Protein AF-A0A2V6GPY4-F1 (afdb_monomer)

Foldseek 3Di:
DPPQPQAPDSQLLVLLCVVPNNVLSQVLCVHPPDHHDDPVSSLVSNPDPVSSVRSVVVVVVVVVVVVVVVD

Radius of gyration: 12.49 Å; Cα contacts (8 Å, |Δi|>4): 50; chains: 1; bounding box: 25×25×36 Å

Sequence (71 aa):
MEHWTHQSDPIPFALAEYNAGASRAQRWSGGNGVAEIPESQFLQKIDFPATRRYVESIIDRYEFYRRRGRM

Structure (mmCIF, N/CA/C/O backbone):
data_AF-A0A2V6GPY4-F1
#
_entry.id   AF-A0A2V6GPY4-F1
#
loop_
_atom_site.group_PDB
_atom_site.id
_atom_site.type_symbol
_atom_site.label_atom_id
_atom_site.label_alt_id
_atom_site.label_comp_id
_atom_site.label_asym_id
_atom_site.label_entity_id
_atom_site.label_seq_id
_atom_site.pdbx_PDB_ins_code
_atom_site.Cartn_x
_atom_site.Cartn_y
_atom_site.Cartn_z
_atom_site.occupancy
_atom_site.B_iso_or_equiv
_atom_site.auth_seq_id
_atom_site.auth_comp_id
_atom_site.auth_asym_id
_atom_site.auth_atom_id
_atom_site.pdbx_PDB_model_num
ATOM 1 N N . MET A 1 1 ? 5.437 11.065 4.901 1.00 52.66 1 MET A N 1
ATOM 2 C CA . MET A 1 1 ? 4.223 10.568 4.215 1.00 52.66 1 MET A CA 1
ATOM 3 C C . MET A 1 1 ? 3.659 11.687 3.340 1.00 52.66 1 MET A C 1
ATOM 5 O O . MET A 1 1 ? 2.557 12.149 3.587 1.00 52.66 1 MET A O 1
ATOM 9 N N . GLU A 1 2 ? 4.414 12.173 2.352 1.00 65.94 2 GLU A N 1
ATOM 10 C CA . GLU A 1 2 ? 3.955 13.283 1.488 1.00 65.94 2 GLU A CA 1
ATOM 11 C C . GLU A 1 2 ? 3.552 12.817 0.079 1.00 65.94 2 GLU A C 1
ATOM 13 O O . GLU A 1 2 ? 2.912 13.558 -0.651 1.00 65.94 2 GLU A O 1
ATOM 18 N N . HIS A 1 3 ? 3.869 11.573 -0.306 1.00 75.94 3 HIS A N 1
ATOM 19 C CA . HIS A 1 3 ? 3.720 11.105 -1.691 1.00 75.94 3 HIS A CA 1
ATOM 20 C C . HIS A 1 3 ? 2.265 10.862 -2.131 1.00 75.94 3 HIS A C 1
ATOM 22 O O . HIS A 1 3 ? 1.948 11.018 -3.307 1.00 75.94 3 HIS A O 1
ATOM 28 N N . TRP A 1 4 ? 1.371 10.505 -1.204 1.00 89.38 4 TRP A N 1
ATOM 29 C CA . TRP A 1 4 ? 0.003 10.065 -1.526 1.00 89.38 4 TRP A CA 1
ATOM 30 C C . TRP A 1 4 ? -1.087 11.016 -1.044 1.00 89.38 4 TRP A C 1
ATOM 32 O O . TRP A 1 4 ? -2.258 10.709 -1.195 1.00 89.38 4 TRP A O 1
ATOM 42 N N . THR A 1 5 ? -0.733 12.179 -0.495 1.00 87.31 5 THR A N 1
ATOM 43 C CA . THR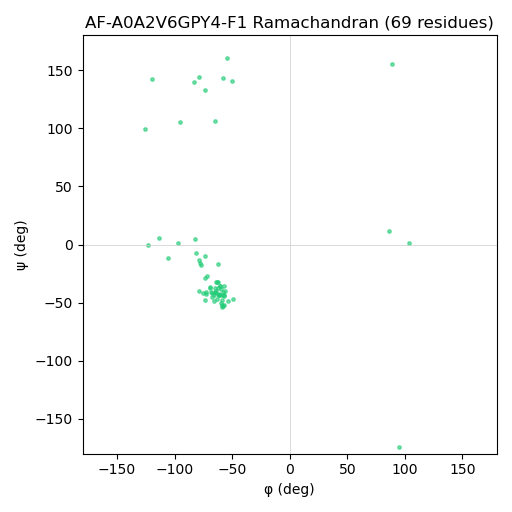 A 1 5 ? -1.687 13.136 0.105 1.00 87.31 5 THR A CA 1
ATOM 44 C C . THR A 1 5 ? -2.709 13.705 -0.880 1.00 87.31 5 THR A C 1
ATOM 46 O O . THR A 1 5 ? -3.724 14.245 -0.456 1.00 87.31 5 THR A O 1
ATOM 49 N N . HIS A 1 6 ? -2.448 13.581 -2.181 1.00 86.12 6 HIS A N 1
ATOM 50 C CA . HIS A 1 6 ? -3.370 13.953 -3.251 1.00 86.12 6 HIS A CA 1
ATOM 51 C C . HIS A 1 6 ? -4.474 12.912 -3.498 1.00 86.12 6 HIS A C 1
ATOM 53 O O . HIS A 1 6 ? -5.414 13.207 -4.226 1.00 86.12 6 HIS A O 1
ATOM 59 N N . GLN A 1 7 ? -4.348 11.697 -2.956 1.00 89.19 7 GLN A N 1
ATOM 60 C CA . GLN A 1 7 ? -5.382 10.668 -3.035 1.00 89.19 7 GLN A CA 1
ATOM 61 C C . GLN A 1 7 ? -6.416 10.896 -1.933 1.00 89.19 7 GLN A C 1
ATOM 63 O O . GLN A 1 7 ? -6.049 11.169 -0.788 1.00 89.19 7 GLN A O 1
ATOM 68 N N . SER A 1 8 ? -7.698 10.706 -2.253 1.00 86.88 8 SER A N 1
ATOM 69 C CA . SER A 1 8 ? -8.787 10.769 -1.271 1.00 86.88 8 SER A CA 1
ATOM 70 C C . SER A 1 8 ? -8.600 9.788 -0.107 1.00 86.88 8 SER A C 1
ATOM 72 O O . SER A 1 8 ? -8.946 10.103 1.029 1.00 86.88 8 SER A O 1
ATOM 74 N N . ASP A 1 9 ? -8.036 8.608 -0.389 1.00 91.56 9 ASP A N 1
ATOM 75 C CA . ASP A 1 9 ? -7.569 7.659 0.621 1.00 91.56 9 ASP A CA 1
ATOM 76 C C . ASP A 1 9 ? -6.095 7.295 0.364 1.00 91.56 9 ASP A C 1
ATOM 78 O O . ASP A 1 9 ? -5.797 6.474 -0.507 1.00 91.56 9 ASP A O 1
ATOM 82 N N . PRO A 1 10 ? -5.144 7.907 1.091 1.00 93.56 10 PRO A N 1
ATOM 83 C CA . PRO A 1 10 ? -3.718 7.678 0.882 1.00 93.56 10 PRO A CA 1
ATOM 84 C C . PRO A 1 10 ? -3.207 6.357 1.479 1.00 93.56 10 PRO A C 1
ATOM 86 O O . PRO A 1 10 ? -2.094 5.932 1.151 1.00 93.56 10 PRO A O 1
ATOM 89 N N . ILE A 1 11 ? -3.960 5.711 2.379 1.00 94.94 11 ILE A N 1
ATOM 90 C CA . ILE A 1 11 ? -3.462 4.574 3.169 1.00 94.94 11 ILE A CA 1
ATOM 91 C C . ILE A 1 11 ? -3.141 3.346 2.300 1.00 94.94 11 ILE A C 1
ATOM 93 O O . ILE A 1 11 ? -2.029 2.821 2.435 1.00 94.94 11 ILE A O 1
ATOM 97 N N . PRO A 1 12 ? -4.021 2.891 1.384 1.00 96.69 12 PRO A N 1
ATOM 98 C CA . PRO A 1 12 ? -3.747 1.725 0.542 1.00 96.69 12 PRO A CA 1
ATOM 99 C C . PRO A 1 12 ? -2.456 1.873 -0.274 1.00 96.69 12 PRO A C 1
ATOM 101 O O . PRO A 1 12 ? -1.663 0.935 -0.383 1.00 96.69 12 PRO A O 1
ATOM 104 N N . PHE A 1 13 ? -2.208 3.076 -0.797 1.00 96.31 13 PHE A N 1
ATOM 105 C CA . PHE A 1 13 ? -1.026 3.398 -1.594 1.00 96.31 13 PHE A CA 1
ATOM 106 C C . PHE A 1 13 ? 0.251 3.363 -0.754 1.00 96.31 13 PHE A C 1
ATOM 108 O O . PHE A 1 13 ? 1.240 2.751 -1.158 1.00 96.31 13 PHE A O 1
ATOM 115 N N . ALA A 1 14 ? 0.216 3.950 0.446 1.00 96.31 14 ALA A N 1
ATOM 116 C CA . ALA A 1 14 ? 1.347 3.937 1.368 1.00 96.31 14 ALA A CA 1
ATOM 117 C C . ALA A 1 14 ? 1.697 2.513 1.841 1.00 96.31 14 ALA A C 1
ATOM 119 O O . ALA A 1 14 ? 2.874 2.162 1.921 1.00 96.31 14 ALA A O 1
ATOM 120 N N . LEU A 1 15 ? 0.693 1.671 2.110 1.00 97.94 15 LEU A N 1
ATOM 121 C CA . LEU A 1 15 ? 0.905 0.265 2.474 1.00 97.94 15 LEU A CA 1
ATOM 122 C C . LEU A 1 15 ? 1.518 -0.538 1.319 1.00 97.94 15 LEU A C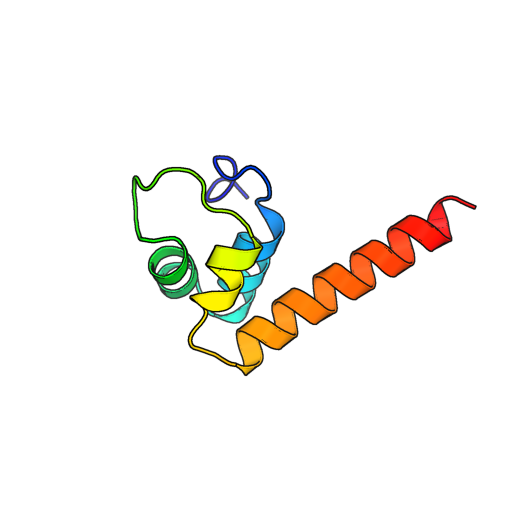 1
ATOM 124 O O . LEU A 1 15 ? 2.424 -1.346 1.540 1.00 97.94 15 LEU A O 1
ATOM 128 N N . ALA A 1 16 ? 1.062 -0.302 0.087 1.00 98.00 16 ALA A N 1
ATOM 129 C CA . ALA A 1 16 ? 1.638 -0.923 -1.100 1.00 98.00 16 ALA A CA 1
ATOM 130 C C . ALA A 1 16 ? 3.090 -0.469 -1.341 1.00 98.00 16 ALA A C 1
ATOM 132 O O . ALA A 1 16 ? 3.941 -1.306 -1.637 1.00 98.00 16 ALA A O 1
ATOM 133 N N . GLU A 1 17 ? 3.395 0.823 -1.168 1.00 96.94 17 GLU A N 1
ATOM 134 C CA . GLU A 1 17 ? 4.762 1.360 -1.248 1.00 96.94 17 GLU A CA 1
ATOM 135 C C . GLU A 1 17 ? 5.669 0.744 -0.183 1.00 96.94 17 GLU A C 1
ATOM 137 O O . GLU A 1 17 ? 6.785 0.335 -0.493 1.00 96.94 17 GLU A O 1
ATOM 142 N N . TYR A 1 18 ? 5.186 0.620 1.052 1.00 97.69 18 TYR A N 1
ATOM 143 C CA . TYR A 1 18 ? 5.945 -0.008 2.127 1.00 97.69 18 TYR A CA 1
ATOM 144 C C . TYR A 1 18 ? 6.272 -1.478 1.820 1.00 97.69 18 TYR A C 1
ATOM 146 O O . TYR A 1 18 ? 7.392 -1.928 2.050 1.00 97.69 1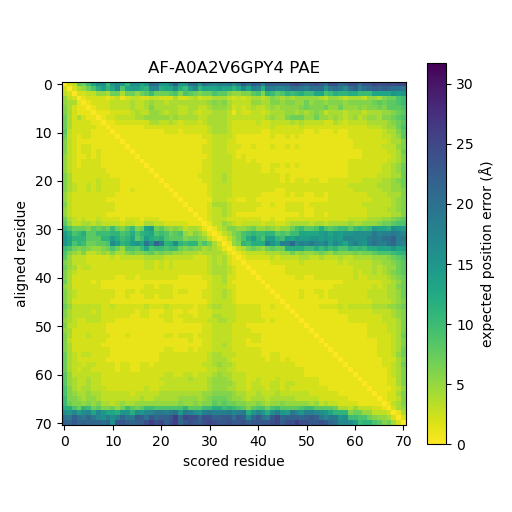8 TYR A O 1
ATOM 154 N N . ASN A 1 19 ? 5.310 -2.231 1.279 1.00 98.50 19 ASN A N 1
ATOM 155 C CA . ASN A 1 19 ? 5.478 -3.658 1.006 1.00 98.50 19 ASN A CA 1
ATOM 156 C C . ASN A 1 19 ? 6.272 -3.962 -0.277 1.00 98.50 19 ASN A C 1
ATOM 158 O O . ASN A 1 19 ? 7.047 -4.915 -0.299 1.00 98.50 19 ASN A O 1
ATOM 162 N N . ALA A 1 20 ? 6.051 -3.195 -1.348 1.00 97.75 20 ALA A N 1
ATOM 163 C CA . ALA A 1 20 ? 6.543 -3.501 -2.695 1.00 97.75 20 ALA A CA 1
ATOM 164 C C . ALA A 1 20 ? 7.423 -2.400 -3.318 1.00 97.75 20 ALA A C 1
ATOM 166 O O . ALA A 1 20 ? 7.914 -2.564 -4.438 1.00 97.75 20 ALA A O 1
ATOM 167 N N . GLY A 1 21 ? 7.644 -1.295 -2.605 1.00 96.75 21 GLY A N 1
ATOM 168 C CA . GLY A 1 21 ? 8.466 -0.164 -3.028 1.00 96.75 21 GLY A CA 1
ATOM 169 C C . GLY A 1 21 ? 7.705 0.914 -3.808 1.00 96.75 21 GLY A C 1
ATOM 170 O O . GLY A 1 21 ? 6.697 0.659 -4.474 1.00 96.75 21 GLY A O 1
ATOM 171 N N . ALA A 1 22 ? 8.238 2.140 -3.769 1.00 94.50 22 ALA A N 1
ATOM 172 C CA . ALA A 1 22 ? 7.608 3.335 -4.338 1.00 94.50 22 ALA A CA 1
ATOM 173 C C . ALA A 1 22 ? 7.345 3.220 -5.846 1.00 94.50 22 ALA A C 1
ATOM 175 O O . ALA A 1 22 ? 6.248 3.524 -6.308 1.00 94.50 22 ALA A O 1
ATOM 176 N N . SER A 1 23 ? 8.309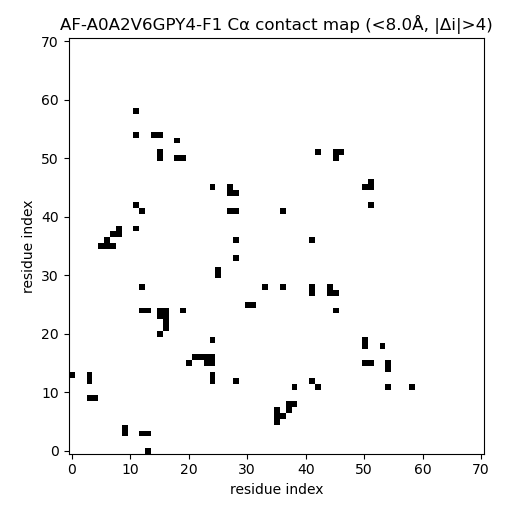 2.706 -6.620 1.00 94.38 23 SER A N 1
ATOM 177 C CA . SER A 1 23 ? 8.168 2.564 -8.077 1.00 94.38 23 SER A CA 1
ATOM 178 C C . SER A 1 23 ? 6.993 1.663 -8.472 1.00 94.38 23 SER A C 1
ATOM 180 O O . SER A 1 23 ? 6.324 1.913 -9.475 1.00 94.38 23 SER A O 1
ATOM 182 N N . ARG A 1 24 ? 6.726 0.603 -7.695 1.00 96.38 24 ARG A N 1
ATOM 183 C CA . ARG A 1 24 ? 5.603 -0.310 -7.950 1.00 96.38 24 ARG A CA 1
ATOM 184 C C . ARG A 1 24 ? 4.277 0.345 -7.593 1.00 96.38 24 ARG A C 1
ATOM 186 O O . ARG A 1 24 ? 3.377 0.343 -8.429 1.00 96.38 24 ARG A O 1
ATOM 193 N N . ALA A 1 25 ? 4.196 0.964 -6.417 1.00 95.62 25 ALA A N 1
ATOM 194 C CA . ALA A 1 25 ? 3.009 1.697 -5.987 1.00 95.62 25 ALA A CA 1
ATOM 195 C C . ALA A 1 25 ? 2.627 2.807 -6.982 1.00 95.62 25 ALA A C 1
ATOM 197 O O . ALA A 1 25 ? 1.475 2.878 -7.400 1.00 95.62 25 ALA A O 1
ATOM 198 N N . GLN A 1 26 ? 3.604 3.583 -7.464 1.00 93.94 26 GLN A N 1
ATOM 199 C CA . GLN A 1 26 ? 3.405 4.595 -8.511 1.00 93.94 26 GLN A CA 1
ATOM 200 C C . GLN A 1 26 ? 2.917 3.996 -9.829 1.00 93.94 26 GLN A C 1
ATOM 202 O O . GLN A 1 26 ? 1.996 4.518 -10.450 1.00 93.94 26 GLN A O 1
ATOM 207 N N . ARG A 1 27 ? 3.481 2.869 -10.273 1.00 94.56 27 ARG A N 1
ATOM 208 C CA . ARG A 1 27 ? 2.998 2.206 -11.492 1.00 94.56 27 ARG A CA 1
ATOM 209 C C . ARG A 1 27 ? 1.536 1.771 -11.354 1.00 94.56 27 ARG A C 1
ATOM 211 O O . ARG A 1 27 ? 0.758 1.967 -12.285 1.00 94.56 27 ARG A O 1
ATOM 218 N N . TRP A 1 28 ? 1.150 1.200 -10.214 1.00 96.00 28 TRP A N 1
ATOM 219 C CA . TRP A 1 28 ? -0.231 0.771 -9.971 1.00 96.00 28 TRP A CA 1
ATOM 220 C C . TRP A 1 28 ? -1.195 1.949 -9.771 1.00 96.00 28 TRP A C 1
ATOM 222 O O . TRP A 1 28 ? -2.362 1.833 -10.139 1.00 96.00 28 TRP A O 1
ATOM 232 N N . SER A 1 29 ? -0.723 3.105 -9.289 1.00 93.38 29 SER A N 1
ATOM 233 C CA . SER A 1 29 ? -1.531 4.331 -9.209 1.00 93.38 29 SER A CA 1
ATOM 234 C C . SER A 1 29 ? -1.770 4.996 -10.572 1.00 93.38 29 SER A C 1
ATOM 236 O O . SER A 1 29 ? -2.620 5.871 -10.688 1.00 93.38 29 SER A O 1
ATOM 238 N N . GLY A 1 30 ? -1.080 4.550 -11.628 1.00 88.50 30 GLY A N 1
ATOM 239 C CA . GLY A 1 30 ? -1.167 5.116 -12.978 1.00 88.50 30 GLY A CA 1
ATOM 240 C C . GLY A 1 30 ? 0.018 6.006 -13.368 1.00 88.50 30 GLY A C 1
ATOM 241 O O . GLY A 1 30 ? 0.053 6.482 -14.498 1.00 88.50 30 GLY A O 1
ATOM 242 N N . GLY A 1 31 ? 1.009 6.176 -12.490 1.00 82.38 31 GLY A N 1
ATOM 243 C CA . GLY A 1 31 ? 2.192 7.008 -12.710 1.00 82.38 31 GLY A CA 1
ATOM 244 C C . GLY A 1 31 ? 2.062 8.424 -12.140 1.00 82.38 31 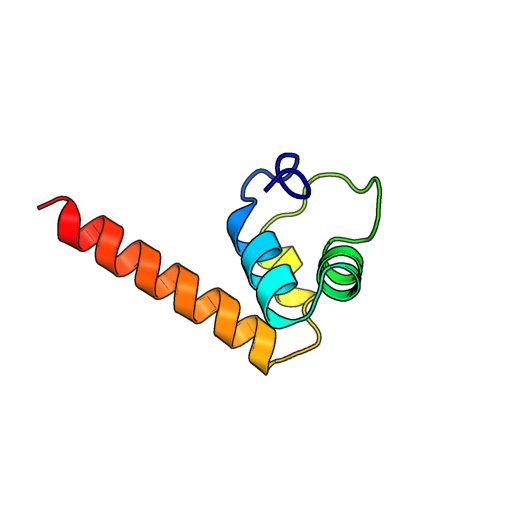GLY A C 1
ATOM 245 O O . GLY A 1 31 ? 1.102 8.753 -11.445 1.00 82.38 31 GLY A O 1
ATOM 246 N N . ASN A 1 32 ? 3.060 9.265 -12.422 1.00 69.56 32 ASN A N 1
ATOM 247 C CA . ASN A 1 32 ? 3.097 10.648 -11.941 1.00 69.56 32 ASN A CA 1
ATOM 248 C C . ASN A 1 32 ? 2.091 11.524 -12.704 1.00 69.56 32 ASN A C 1
ATOM 250 O O . ASN A 1 32 ? 2.076 11.516 -13.933 1.00 69.56 32 ASN A O 1
ATOM 254 N N . GLY A 1 33 ? 1.301 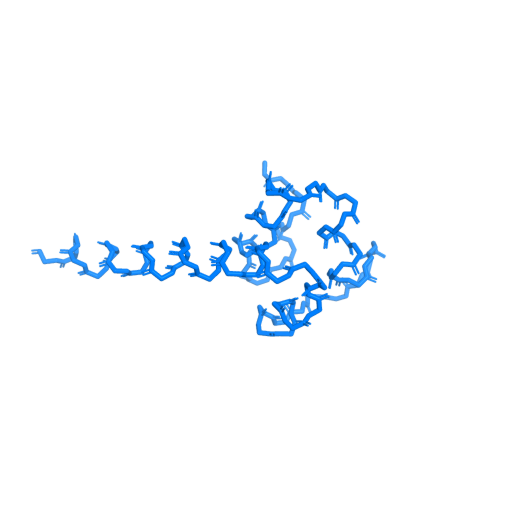12.321 -11.975 1.00 67.19 33 GLY A N 1
ATOM 255 C CA . GLY A 1 33 ? 0.386 13.316 -12.554 1.00 67.19 33 GLY A CA 1
ATOM 256 C C . GLY A 1 33 ? -0.999 12.792 -12.946 1.00 67.19 33 GLY A C 1
ATOM 257 O O . GLY A 1 33 ? -1.742 13.499 -13.621 1.00 67.19 33 GLY A O 1
ATOM 258 N N . VAL A 1 34 ? -1.357 11.572 -12.538 1.00 70.12 34 VAL A N 1
ATOM 259 C CA . VAL A 1 34 ? -2.717 11.043 -12.715 1.00 70.12 34 VAL A CA 1
ATOM 260 C C . VAL A 1 34 ? -3.636 11.619 -11.638 1.00 70.12 34 VAL A C 1
ATOM 262 O O . VAL A 1 34 ? -3.210 11.834 -10.503 1.00 70.12 34 VAL A O 1
ATOM 265 N N . ALA A 1 35 ? -4.894 11.876 -12.009 1.00 77.94 35 ALA A N 1
ATOM 266 C CA . ALA A 1 35 ? -5.950 12.223 -11.063 1.00 77.94 35 ALA A CA 1
ATOM 267 C C . ALA A 1 35 ? -6.066 11.164 -9.952 1.00 77.94 35 ALA A C 1
ATOM 269 O O . ALA A 1 35 ? -5.615 10.027 -10.116 1.00 77.94 35 ALA A O 1
ATOM 270 N N . GLU A 1 36 ? -6.677 11.533 -8.826 1.00 87.94 36 GLU A N 1
ATOM 271 C CA . GLU A 1 36 ? -6.991 10.565 -7.776 1.00 87.94 36 GLU A CA 1
ATOM 272 C C . GLU A 1 36 ? -7.714 9.344 -8.362 1.00 87.94 36 GLU A C 1
ATOM 274 O O . GLU A 1 36 ? -8.530 9.463 -9.283 1.00 87.94 36 GLU A O 1
ATOM 279 N N . ILE A 1 37 ? -7.381 8.157 -7.859 1.00 92.25 37 ILE A N 1
ATOM 280 C CA . ILE A 1 37 ? -8.059 6.928 -8.262 1.00 92.25 37 ILE A CA 1
ATOM 281 C C . ILE A 1 37 ? -8.716 6.293 -7.040 1.00 92.25 37 ILE A C 1
ATOM 283 O O . ILE A 1 37 ? -8.123 6.285 -5.960 1.00 92.25 37 ILE A O 1
ATOM 287 N N . PRO A 1 38 ? -9.913 5.703 -7.190 1.00 92.75 38 PRO A N 1
ATOM 288 C CA . PRO A 1 38 ? -10.533 4.964 -6.104 1.00 92.75 38 PRO A CA 1
ATOM 289 C C . PRO A 1 38 ? -9.638 3.818 -5.619 1.00 92.75 38 PRO A C 1
ATOM 291 O O . PRO A 1 38 ? -9.032 3.110 -6.431 1.00 92.75 38 PRO A O 1
ATOM 294 N N . GLU A 1 39 ? -9.632 3.569 -4.308 1.00 92.62 39 GLU A N 1
ATOM 295 C CA . GLU A 1 39 ? -8.917 2.446 -3.684 1.00 92.62 39 GLU A CA 1
ATOM 296 C C . GLU A 1 39 ? -9.207 1.118 -4.397 1.00 92.62 39 GLU A C 1
ATOM 298 O O . GLU A 1 39 ? -8.292 0.367 -4.728 1.00 92.62 39 GLU A O 1
ATOM 303 N N . SER A 1 40 ? -10.478 0.831 -4.686 1.00 94.38 40 SER A N 1
ATOM 304 C CA . SER A 1 40 ? -10.883 -0.422 -5.330 1.00 94.38 40 SER A CA 1
ATOM 305 C C . SER A 1 40 ? -10.244 -0.603 -6.710 1.00 94.38 40 SER A C 1
ATOM 307 O O . SER A 1 40 ? -9.867 -1.717 -7.078 1.00 94.38 40 SER A O 1
ATOM 309 N N . GLN A 1 41 ? -10.067 0.488 -7.460 1.00 95.75 41 GLN A N 1
ATOM 310 C CA . GLN A 1 41 ? -9.365 0.476 -8.739 1.00 95.75 41 GLN A CA 1
ATOM 311 C C . GLN A 1 41 ? -7.857 0.297 -8.538 1.00 95.75 41 GLN A C 1
ATOM 313 O O . GLN A 1 41 ? -7.225 -0.449 -9.290 1.00 95.75 41 GLN A O 1
ATOM 318 N N . PHE A 1 42 ? -7.273 0.950 -7.532 1.00 96.50 42 PHE A N 1
ATOM 319 C CA . PHE A 1 42 ? -5.864 0.781 -7.184 1.00 96.50 42 PHE A CA 1
ATOM 320 C C . PHE A 1 42 ? -5.543 -0.676 -6.821 1.00 96.50 42 PHE A C 1
ATOM 322 O O . PHE A 1 42 ? -4.647 -1.272 -7.421 1.00 96.50 42 PHE A O 1
ATOM 329 N N . LEU A 1 43 ? -6.323 -1.290 -5.926 1.00 96.94 43 LEU A N 1
ATOM 330 C CA . LEU A 1 43 ? -6.144 -2.681 -5.499 1.00 96.94 43 LEU A CA 1
ATOM 331 C C . LEU A 1 43 ? -6.206 -3.656 -6.683 1.00 96.94 43 LEU A C 1
ATOM 333 O O . LEU A 1 43 ? -5.376 -4.563 -6.778 1.00 96.94 43 LEU A O 1
ATOM 337 N N . GLN A 1 44 ? -7.124 -3.441 -7.631 1.00 97.19 44 GLN A N 1
ATOM 338 C CA . GLN A 1 44 ? -7.224 -4.250 -8.853 1.00 97.19 44 GLN A CA 1
ATOM 339 C C . GLN A 1 44 ? -5.977 -4.152 -9.744 1.00 97.19 44 GLN A C 1
ATOM 341 O O . GLN A 1 44 ? -5.614 -5.138 -10.388 1.00 97.19 44 GLN A O 1
ATOM 346 N N . LYS A 1 45 ? -5.302 -2.996 -9.764 1.00 97.06 45 LYS A N 1
ATOM 347 C CA . LYS A 1 45 ? -4.073 -2.776 -10.543 1.00 97.06 45 LYS A CA 1
ATOM 348 C C . LYS A 1 45 ? -2.825 -3.392 -9.907 1.00 97.06 45 LYS A C 1
ATOM 350 O O . LYS A 1 45 ? -1.840 -3.574 -10.621 1.00 97.06 45 LYS A O 1
ATOM 355 N N . ILE A 1 46 ? -2.852 -3.737 -8.615 1.00 97.94 46 ILE A N 1
ATOM 356 C CA . ILE A 1 46 ? -1.742 -4.433 -7.947 1.00 97.94 46 ILE A CA 1
ATOM 357 C C . ILE A 1 46 ? -1.587 -5.822 -8.570 1.00 97.94 46 ILE A C 1
ATOM 359 O O . ILE A 1 46 ? -2.395 -6.716 -8.322 1.00 97.94 46 ILE A O 1
ATOM 363 N N . ASP A 1 47 ? -0.542 -6.011 -9.371 1.00 97.56 47 ASP A N 1
ATOM 364 C CA . ASP A 1 47 ? -0.255 -7.270 -10.071 1.00 97.56 47 ASP A CA 1
ATOM 365 C C . ASP A 1 47 ? 0.446 -8.308 -9.181 1.00 97.56 47 ASP A C 1
ATOM 367 O O . ASP A 1 47 ? 0.578 -9.464 -9.574 1.00 97.56 47 ASP A O 1
ATOM 371 N N . PHE A 1 48 ? 0.852 -7.928 -7.965 1.00 98.19 48 PHE A N 1
ATOM 372 C CA . PHE A 1 48 ? 1.424 -8.823 -6.960 1.00 98.19 48 PHE A CA 1
ATOM 373 C C . PHE A 1 48 ? 0.338 -9.310 -5.986 1.00 98.19 48 PHE A C 1
ATOM 375 O O . PHE A 1 48 ? -0.057 -8.564 -5.084 1.00 98.19 48 PHE A O 1
ATOM 382 N N . PRO A 1 49 ? -0.128 -10.575 -6.081 1.00 98.19 49 PRO A N 1
ATOM 383 C CA . PRO A 1 49 ? -1.249 -11.046 -5.264 1.00 98.19 49 PRO A CA 1
ATOM 384 C C . PRO A 1 49 ? -0.959 -11.018 -3.759 1.00 98.19 49 PRO A C 1
ATOM 386 O O . PRO A 1 49 ? -1.863 -10.803 -2.958 1.00 98.19 49 PRO A O 1
ATOM 389 N N . ALA A 1 50 ? 0.300 -11.233 -3.362 1.00 98.38 50 ALA A N 1
ATOM 390 C CA . ALA A 1 50 ? 0.713 -11.157 -1.963 1.00 98.38 50 ALA A CA 1
ATOM 391 C C . ALA A 1 50 ? 0.628 -9.723 -1.416 1.00 98.38 50 ALA A C 1
ATOM 393 O O . ALA A 1 50 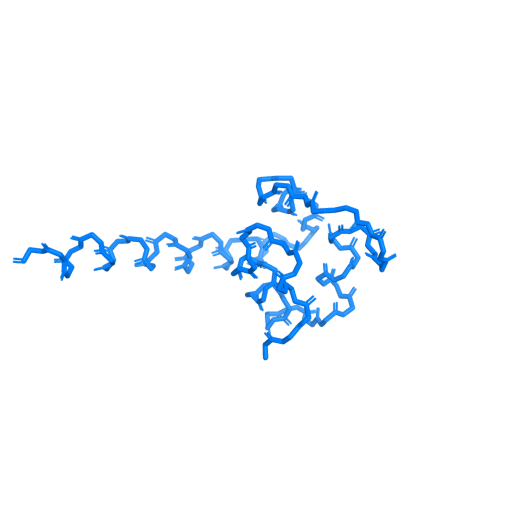? 0.133 -9.533 -0.309 1.00 98.38 50 ALA A O 1
ATOM 394 N N . THR A 1 51 ? 1.040 -8.726 -2.204 1.00 98.69 51 THR A N 1
ATOM 395 C CA . THR A 1 51 ? 0.944 -7.308 -1.833 1.00 98.69 51 THR A CA 1
ATOM 396 C C . THR A 1 51 ? -0.508 -6.860 -1.720 1.00 98.69 51 THR A C 1
ATOM 398 O O . THR A 1 51 ? -0.856 -6.214 -0.739 1.00 98.69 51 THR A O 1
ATOM 401 N N . ARG A 1 52 ? -1.383 -7.259 -2.656 1.00 98.56 52 ARG A N 1
ATOM 402 C CA . ARG A 1 52 ? -2.821 -6.951 -2.565 1.00 98.56 52 ARG A CA 1
ATOM 403 C C . ARG A 1 52 ? -3.427 -7.488 -1.266 1.00 98.56 52 ARG A C 1
ATOM 405 O O . ARG A 1 52 ? -3.983 -6.714 -0.494 1.00 98.56 52 ARG A O 1
ATOM 412 N N . ARG A 1 53 ? -3.213 -8.779 -0.978 1.00 98.56 53 ARG A N 1
ATOM 413 C CA . ARG A 1 53 ? -3.684 -9.410 0.267 1.00 98.56 53 ARG A CA 1
ATOM 414 C C . ARG A 1 53 ? -3.112 -8.745 1.514 1.00 98.56 53 ARG A C 1
ATOM 41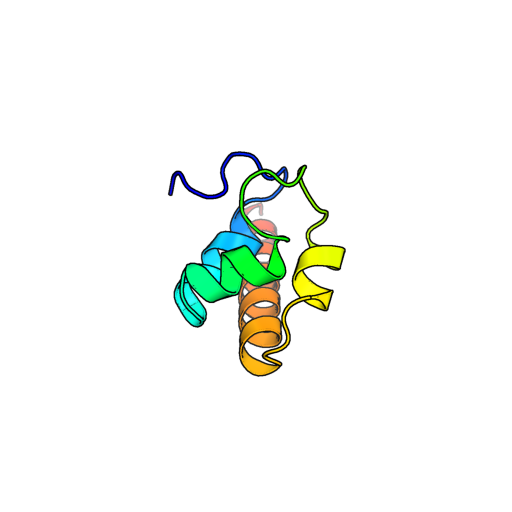6 O O . ARG A 1 53 ? -3.806 -8.630 2.518 1.00 98.56 53 ARG A O 1
ATOM 423 N N . TYR A 1 54 ? -1.844 -8.334 1.469 1.00 98.56 54 TYR A N 1
ATOM 424 C CA . TYR A 1 54 ? -1.218 -7.605 2.566 1.00 98.56 54 TYR A CA 1
ATOM 425 C C . TYR A 1 54 ? -1.975 -6.303 2.853 1.00 98.56 54 TYR A C 1
ATOM 427 O O . TYR A 1 54 ? -2.414 -6.116 3.985 1.00 98.56 54 TYR A O 1
ATOM 435 N N . VAL A 1 55 ? -2.188 -5.460 1.836 1.00 98.31 55 VAL A N 1
ATOM 436 C CA . VAL A 1 55 ? -2.905 -4.182 1.978 1.00 98.31 55 VAL A CA 1
ATOM 437 C C . VAL A 1 55 ? -4.315 -4.402 2.532 1.00 98.31 55 VAL A C 1
ATOM 439 O O . VAL A 1 55 ? -4.641 -3.837 3.574 1.00 98.31 55 VAL A O 1
ATOM 442 N N . GLU A 1 56 ? -5.096 -5.290 1.907 1.00 98.12 56 GLU A N 1
ATOM 443 C CA . GLU A 1 56 ? -6.460 -5.639 2.341 1.00 98.12 56 GLU A CA 1
ATOM 444 C C . GLU A 1 56 ? -6.482 -6.077 3.817 1.00 98.12 56 GLU A C 1
ATOM 446 O O . GLU A 1 56 ? -7.226 -5.531 4.628 1.00 98.12 56 GLU A O 1
ATOM 451 N N . SER A 1 57 ? -5.583 -6.988 4.212 1.00 98.25 57 SER A N 1
ATOM 452 C CA . SER A 1 57 ? -5.551 -7.525 5.579 1.00 98.25 57 SER A CA 1
ATOM 453 C C . SER A 1 57 ? -5.227 -6.484 6.657 1.00 98.25 57 SER A C 1
ATOM 455 O O . SER A 1 57 ? -5.694 -6.599 7.795 1.00 98.25 57 SER A O 1
ATOM 457 N N . ILE A 1 58 ? -4.406 -5.481 6.330 1.00 97.94 58 ILE A N 1
ATOM 458 C CA . ILE A 1 58 ? -4.039 -4.413 7.263 1.00 97.94 58 ILE A CA 1
ATOM 459 C C . ILE A 1 58 ? -5.197 -3.428 7.415 1.00 97.94 58 ILE A C 1
ATOM 461 O O . ILE A 1 58 ? -5.502 -3.045 8.546 1.00 97.94 58 ILE A O 1
ATOM 465 N N . ILE A 1 59 ? -5.865 -3.069 6.317 1.00 96.00 59 ILE A N 1
ATOM 466 C CA . ILE A 1 59 ? -7.039 -2.188 6.335 1.00 96.00 59 ILE A CA 1
ATOM 467 C C . ILE A 1 59 ? -8.182 -2.844 7.114 1.00 96.00 59 ILE A C 1
ATOM 469 O O . ILE A 1 59 ? -8.714 -2.236 8.044 1.00 96.00 59 ILE A O 1
ATOM 473 N N . ASP A 1 60 ? -8.477 -4.118 6.850 1.00 96.38 60 ASP A N 1
ATOM 474 C CA . ASP A 1 60 ? -9.503 -4.872 7.579 1.00 96.38 60 ASP A CA 1
ATOM 475 C C . ASP A 1 60 ? -9.236 -4.892 9.089 1.00 96.38 60 ASP A C 1
ATOM 477 O O . ASP A 1 60 ? -10.137 -4.686 9.913 1.00 96.38 60 ASP A O 1
ATOM 481 N N . ARG A 1 61 ? -7.974 -5.113 9.477 1.00 96.31 61 ARG A N 1
ATOM 482 C CA . ARG A 1 61 ? -7.560 -5.131 10.883 1.00 96.31 61 ARG A CA 1
ATOM 483 C C . ARG A 1 61 ? -7.641 -3.748 11.519 1.00 96.31 61 ARG A C 1
ATOM 485 O O . ARG A 1 61 ? -8.091 -3.635 12.660 1.00 96.31 61 ARG A O 1
ATOM 492 N N . TYR A 1 62 ? -7.231 -2.710 10.798 1.00 93.75 62 TYR A N 1
ATOM 493 C CA . TYR A 1 62 ? -7.368 -1.327 11.239 1.00 93.75 62 TYR A CA 1
ATOM 494 C C . TYR A 1 62 ? -8.840 -0.979 11.496 1.00 93.75 62 TYR A C 1
ATOM 496 O O . TYR A 1 62 ? -9.178 -0.511 12.584 1.00 93.75 62 TYR A O 1
ATOM 504 N N . GLU A 1 63 ? -9.738 -1.308 10.566 1.00 93.25 63 GLU A N 1
ATOM 505 C CA . GLU A 1 63 ? -11.177 -1.075 10.708 1.00 93.25 63 GLU A CA 1
ATOM 506 C C . GLU A 1 63 ? -11.814 -1.884 11.840 1.00 93.25 63 GLU A C 1
ATOM 508 O O . GLU A 1 63 ? -12.706 -1.402 12.548 1.00 93.25 63 GLU A O 1
ATOM 513 N N . PHE A 1 64 ? -11.362 -3.121 12.046 1.00 94.88 64 PHE A N 1
ATOM 514 C CA . PHE A 1 64 ? -11.775 -3.930 13.188 1.00 94.88 64 PHE A CA 1
ATOM 515 C C . PHE A 1 64 ? -11.436 -3.237 14.516 1.00 94.88 64 PHE A C 1
ATOM 517 O O . PHE A 1 64 ? -12.321 -3.048 15.355 1.00 94.88 64 PHE A O 1
ATOM 524 N N . TYR A 1 65 ? -10.186 -2.803 14.700 1.00 93.12 65 TYR A N 1
ATOM 525 C CA . TYR A 1 65 ? -9.771 -2.138 15.937 1.00 93.12 65 TYR A CA 1
ATOM 526 C C . TYR A 1 65 ? -10.393 -0.753 16.101 1.00 93.12 65 TYR A C 1
ATOM 528 O O . TYR A 1 65 ? -10.786 -0.397 17.210 1.00 93.12 65 TYR A O 1
ATOM 536 N N . ARG A 1 66 ? -10.564 0.001 15.012 1.00 91.75 66 ARG A N 1
ATOM 537 C CA . ARG A 1 66 ? -11.218 1.314 15.028 1.00 91.75 66 ARG A CA 1
ATOM 538 C C . ARG A 1 66 ? -12.677 1.232 15.472 1.00 91.75 66 ARG A C 1
ATOM 540 O O . ARG A 1 66 ? -13.149 2.115 16.182 1.00 91.75 66 ARG A O 1
ATOM 547 N N . ARG A 1 67 ? -13.395 0.177 15.074 1.00 92.38 67 ARG A N 1
ATOM 548 C CA . ARG A 1 67 ? -14.763 -0.090 15.548 1.00 92.38 67 ARG A CA 1
ATOM 549 C C . ARG A 1 67 ? -14.777 -0.574 16.994 1.00 92.38 67 ARG A C 1
ATOM 551 O O . ARG A 1 67 ? -15.605 -0.120 17.772 1.00 92.38 67 ARG A O 1
ATOM 558 N N . ARG A 1 68 ? -13.851 -1.464 17.363 1.00 87.88 68 ARG A N 1
ATOM 559 C CA . ARG A 1 68 ? -13.791 -2.044 18.712 1.00 87.88 68 ARG A CA 1
ATOM 560 C C . ARG A 1 68 ? -13.377 -1.037 19.790 1.00 87.88 68 ARG A C 1
ATOM 562 O O . ARG A 1 68 ? -13.905 -1.112 20.887 1.00 87.88 68 ARG A O 1
ATOM 569 N N . GLY A 1 69 ? -12.459 -0.120 19.489 1.00 73.94 69 GLY A N 1
ATOM 570 C CA . GLY A 1 69 ? -11.995 0.925 20.413 1.00 73.94 69 GLY A CA 1
ATOM 571 C C . GLY A 1 69 ? -12.900 2.160 20.497 1.00 73.94 69 GLY A C 1
ATOM 572 O O . GLY A 1 69 ? -12.524 3.135 21.135 1.00 73.94 69 GLY A O 1
ATOM 573 N N . ARG A 1 70 ? -14.053 2.149 19.814 1.00 62.41 70 ARG A N 1
ATOM 574 C CA . ARG A 1 70 ? -15.105 3.177 19.909 1.00 62.41 70 ARG A CA 1
ATOM 575 C C . ARG A 1 70 ? -16.239 2.801 20.877 1.00 62.41 70 ARG A C 1
ATOM 577 O O . ARG A 1 70 ? -17.196 3.564 20.979 1.00 62.41 70 ARG A O 1
ATOM 584 N N . MET A 1 71 ? -16.143 1.642 21.535 1.00 52.31 71 MET A N 1
ATOM 585 C CA . MET A 1 71 ? -16.937 1.286 22.722 1.00 52.31 71 MET A CA 1
ATOM 586 C C . MET A 1 71 ? -16.214 1.757 23.977 1.00 52.31 71 MET A C 1
ATOM 588 O O . MET A 1 71 ? -16.920 2.195 24.907 1.00 52.31 71 MET A O 1
#

Solvent-accessible surface area (backbone atoms only — not comparable to full-atom values): 4215 Å² total; per-residue (Å²): 136,75,90,40,71,79,30,95,68,37,61,63,52,52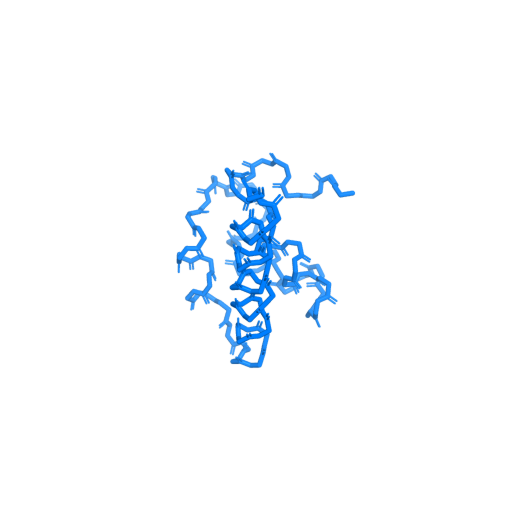,46,34,22,72,76,67,33,60,73,51,32,37,56,36,61,68,40,92,90,54,71,68,68,58,64,73,60,37,53,69,47,43,84,47,68,68,55,38,53,50,39,52,54,50,51,54,50,50,52,50,50,59,58,62,75,71,112

Secondary structure (DSSP, 8-state):
--TTTTSSS-HHHHHHHHHH-HHHHHHHHTSTTPPP--HHHHHHH---HHHHHHHHHHHHHHHHHHHHTT-

Mean predicted aligned error: 4.13 Å

pLDDT: mean 90.79, std 10.78, range [52.31, 98.69]